Protein AF-A0A6L3SV06-F1 (afdb_monomer_lite)

pLDDT: mean 86.95, std 14.76, range [39.81, 95.88]

Foldseek 3Di:
DDDDDPLNVLLVLLVVQCVVVVFPWDWDQDPNDIWIAGPNDTDDSVRSNVVSVVVPPDDPDPDD

Sequence (64 aa):
MSEPSPLDELLSDAIRYLIAGGLPLEIVDEGGRQLYILEGKELTTDQVIAGAFLLGMDGQQPLN

Organism: NCBI:txid553447

Radius of gyration: 12.5 Å; chains: 1; bounding box: 37×25×27 Å

Secondary structure (DSSP, 8-state):
-PPPPHHHHHHHHHHHHHHHTT--EEEEEETTEEEEEETTEEE-HHHHHHHHHHTT--------

Structure (mmCIF, N/CA/C/O backbone):
data_AF-A0A6L3SV06-F1
#
_entry.id   AF-A0A6L3SV06-F1
#
loop_
_atom_site.group_PDB
_atom_site.id
_atom_site.type_symbol
_atom_site.label_atom_id
_atom_site.label_alt_id
_atom_site.label_comp_id
_atom_site.label_asym_id
_atom_site.label_entity_id
_atom_site.label_seq_id
_atom_site.pdbx_PDB_ins_code
_atom_site.Cartn_x
_atom_site.Cartn_y
_atom_site.Cartn_z
_atom_site.occupancy
_atom_site.B_iso_or_equiv
_atom_site.auth_seq_id
_atom_site.auth_comp_id
_atom_site.auth_asym_id
_atom_site.auth_atom_id
_atom_site.pdbx_PDB_model_num
ATOM 1 N N . MET A 1 1 ? -15.991 12.778 -15.622 1.00 51.75 1 MET A N 1
ATOM 2 C CA . MET A 1 1 ? -15.006 11.966 -14.883 1.00 51.75 1 MET A CA 1
ATOM 3 C C . MET A 1 1 ? -13.707 12.737 -14.970 1.00 51.75 1 MET A C 1
ATOM 5 O O . MET A 1 1 ? -13.325 13.064 -16.086 1.00 51.75 1 MET A O 1
ATOM 9 N N . SER A 1 2 ? -13.148 13.165 -13.841 1.00 73.00 2 SER A N 1
ATOM 10 C CA . SER A 1 2 ? -11.855 13.859 -13.827 1.00 73.00 2 SER A CA 1
ATOM 11 C C . SER A 1 2 ? -10.749 12.848 -14.109 1.00 73.00 2 SER A C 1
ATOM 13 O O . SER A 1 2 ? -10.876 11.693 -13.701 1.00 73.00 2 SER A O 1
ATOM 15 N N . GLU A 1 3 ? -9.706 13.258 -14.825 1.00 78.25 3 GLU A N 1
ATOM 16 C CA . GLU A 1 3 ? -8.514 12.425 -14.988 1.00 78.25 3 GLU A CA 1
ATOM 17 C C . GLU A 1 3 ? -7.876 12.175 -13.609 1.00 78.25 3 GLU A C 1
ATOM 19 O O . GLU A 1 3 ? -7.871 13.094 -12.779 1.00 78.25 3 GLU A O 1
ATOM 24 N N . PRO A 1 4 ? -7.403 10.946 -13.329 1.00 77.75 4 PRO A N 1
ATOM 25 C CA . PRO A 1 4 ? -6.694 10.655 -12.091 1.00 77.75 4 PRO A CA 1
ATOM 26 C C . PRO A 1 4 ? -5.433 11.515 -12.011 1.00 77.75 4 PRO A C 1
ATOM 28 O O . PRO A 1 4 ? -4.765 11.765 -13.016 1.00 77.75 4 PRO A O 1
ATOM 31 N N . SER A 1 5 ? -5.121 12.006 -10.815 1.00 88.50 5 SER A N 1
ATOM 32 C CA . SER A 1 5 ? -3.901 12.780 -10.623 1.00 88.50 5 SER A CA 1
ATOM 33 C C . SER A 1 5 ? -2.672 11.858 -10.682 1.00 88.50 5 SER A C 1
ATOM 35 O O . SER A 1 5 ? -2.781 10.671 -10.366 1.00 88.50 5 SER A O 1
ATOM 37 N N . PRO A 1 6 ? -1.470 12.384 -10.991 1.00 89.81 6 PRO A N 1
ATOM 38 C CA . PRO A 1 6 ? -0.236 11.594 -10.930 1.00 89.81 6 PRO A CA 1
ATOM 39 C C . PRO A 1 6 ? 0.006 10.936 -9.562 1.00 89.81 6 PRO A C 1
ATOM 41 O O . PRO A 1 6 ? 0.642 9.889 -9.468 1.00 89.81 6 PRO A O 1
ATOM 44 N N . LEU A 1 7 ? -0.512 11.541 -8.487 1.00 90.00 7 LEU A N 1
ATOM 45 C CA . LEU A 1 7 ? -0.449 10.969 -7.144 1.00 90.00 7 LEU A CA 1
ATOM 46 C C . LEU A 1 7 ? -1.351 9.734 -7.007 1.00 90.00 7 LEU A C 1
ATOM 48 O O . LEU A 1 7 ? -0.952 8.766 -6.365 1.00 90.00 7 LEU A O 1
ATOM 52 N N . ASP A 1 8 ? -2.534 9.749 -7.625 1.00 90.12 8 ASP A N 1
ATOM 53 C CA . ASP A 1 8 ? -3.461 8.611 -7.615 1.00 90.12 8 ASP A CA 1
ATOM 54 C C . ASP A 1 8 ? -2.886 7.421 -8.398 1.00 90.12 8 ASP A C 1
ATOM 56 O O . ASP A 1 8 ? -3.055 6.264 -8.000 1.00 90.12 8 ASP A O 1
ATOM 60 N N . GLU A 1 9 ? -2.167 7.697 -9.490 1.00 92.12 9 GLU A N 1
ATOM 61 C CA . GLU A 1 9 ? -1.434 6.684 -10.257 1.00 92.12 9 GLU A CA 1
ATOM 62 C C . GLU A 1 9 ? -0.301 6.070 -9.425 1.00 92.12 9 GLU A C 1
ATOM 64 O O . GLU A 1 9 ? -0.244 4.848 -9.275 1.00 92.12 9 GLU A O 1
ATOM 69 N N . LEU A 1 10 ? 0.536 6.906 -8.799 1.00 93.50 10 LEU A N 1
ATOM 70 C CA . LEU A 1 10 ? 1.630 6.447 -7.939 1.00 93.50 10 LEU A CA 1
ATOM 71 C C . LEU A 1 10 ? 1.125 5.614 -6.754 1.00 93.50 10 LEU A C 1
ATOM 73 O O . LEU A 1 10 ? 1.699 4.576 -6.423 1.00 93.50 10 LEU A O 1
ATOM 77 N N . LEU A 1 11 ? 0.038 6.052 -6.120 1.00 94.00 11 LEU A N 1
ATOM 78 C CA . LEU A 1 11 ? -0.604 5.311 -5.041 1.00 94.00 11 LEU A CA 1
ATOM 79 C C . LEU A 1 11 ? -1.140 3.963 -5.530 1.00 94.00 11 LEU A C 1
ATOM 81 O O . LEU A 1 11 ? -0.967 2.947 -4.855 1.00 94.00 11 LEU A O 1
ATOM 85 N N . SER A 1 12 ? -1.756 3.936 -6.713 1.00 93.31 12 SER A N 1
ATOM 86 C CA . SER A 1 12 ? -2.245 2.697 -7.320 1.00 93.31 12 SER A CA 1
ATOM 87 C C . SER A 1 12 ? -1.111 1.703 -7.570 1.00 93.31 12 SER A C 1
ATOM 89 O O . SER A 1 12 ? -1.274 0.509 -7.306 1.00 93.31 12 SER A O 1
ATOM 91 N N . ASP A 1 13 ? 0.043 2.175 -8.037 1.00 94.56 13 ASP A N 1
ATOM 92 C CA . ASP A 1 13 ? 1.216 1.331 -8.264 1.00 94.56 13 ASP A CA 1
ATOM 93 C C . ASP A 1 13 ? 1.831 0.831 -6.954 1.00 94.56 13 ASP A C 1
ATOM 95 O O . ASP A 1 13 ? 2.124 -0.362 -6.841 1.00 94.56 13 ASP A O 1
ATOM 99 N N . ALA A 1 14 ? 1.908 1.684 -5.927 1.00 95.25 14 ALA A N 1
ATOM 100 C CA . ALA A 1 14 ? 2.323 1.293 -4.579 1.00 95.25 14 ALA A CA 1
ATOM 101 C C . ALA A 1 14 ? 1.448 0.174 -4.010 1.00 95.25 14 ALA A C 1
ATOM 103 O O . ALA A 1 14 ? 1.956 -0.855 -3.563 1.00 95.25 14 ALA A O 1
ATOM 104 N N . ILE A 1 15 ? 0.127 0.331 -4.087 1.00 94.94 15 ILE A N 1
ATOM 105 C CA . ILE A 1 15 ? -0.831 -0.677 -3.624 1.00 94.94 15 ILE A CA 1
ATOM 106 C C . ILE A 1 15 ? -0.625 -2.000 -4.371 1.00 94.94 15 ILE A C 1
ATOM 108 O O . ILE A 1 15 ? -0.537 -3.056 -3.741 1.00 94.94 15 ILE A O 1
ATOM 112 N N . ARG A 1 16 ? -0.509 -1.961 -5.706 1.00 94.38 16 ARG A N 1
ATOM 113 C CA . ARG A 1 16 ? -0.279 -3.165 -6.521 1.00 94.38 16 ARG A CA 1
ATOM 114 C C . ARG A 1 16 ? 1.022 -3.861 -6.148 1.00 94.38 16 ARG A C 1
ATOM 116 O O . ARG A 1 16 ? 1.023 -5.082 -6.015 1.00 94.38 16 ARG A O 1
ATOM 123 N N . TYR A 1 17 ? 2.099 -3.101 -5.972 1.00 95.38 17 TYR A N 1
ATOM 124 C CA . TYR A 1 17 ? 3.400 -3.634 -5.589 1.00 95.38 17 TYR A CA 1
ATOM 125 C C . TYR A 1 17 ? 3.337 -4.351 -4.236 1.00 95.38 17 TYR A C 1
ATOM 127 O O . TYR A 1 17 ? 3.762 -5.500 -4.124 1.00 95.38 17 TYR A O 1
ATOM 135 N N . LEU A 1 18 ? 2.748 -3.708 -3.224 1.00 94.38 18 LEU A N 1
ATOM 136 C CA . LEU A 1 18 ? 2.632 -4.268 -1.875 1.00 94.38 18 LEU A CA 1
ATOM 137 C C . LEU A 1 18 ? 1.791 -5.552 -1.859 1.00 94.38 18 LEU A C 1
ATOM 139 O O . LEU A 1 18 ? 2.202 -6.549 -1.263 1.00 94.38 18 LEU A O 1
ATOM 143 N N . ILE A 1 19 ? 0.654 -5.557 -2.561 1.00 93.19 19 ILE A N 1
ATOM 144 C CA . ILE A 1 19 ? -0.213 -6.739 -2.677 1.00 93.19 19 ILE A CA 1
ATOM 145 C C . ILE A 1 19 ? 0.502 -7.867 -3.434 1.00 93.19 19 ILE A C 1
ATOM 147 O O . ILE A 1 19 ? 0.447 -9.021 -3.011 1.00 93.19 19 ILE A O 1
ATOM 151 N N . ALA A 1 20 ? 1.213 -7.554 -4.523 1.00 92.94 20 ALA A N 1
ATOM 152 C CA . ALA A 1 20 ? 2.002 -8.535 -5.270 1.00 92.94 20 ALA A CA 1
ATOM 153 C C . ALA A 1 20 ? 3.157 -9.119 -4.435 1.00 92.94 20 ALA A C 1
ATOM 155 O O . ALA A 1 20 ? 3.490 -10.294 -4.587 1.00 92.94 20 ALA A O 1
ATOM 156 N N . GLY A 1 21 ? 3.724 -8.325 -3.523 1.00 93.12 21 GLY A N 1
ATOM 157 C CA . GLY A 1 21 ? 4.699 -8.758 -2.520 1.00 93.12 21 GLY A CA 1
ATOM 158 C C . GLY A 1 21 ? 4.107 -9.594 -1.378 1.00 93.12 21 GLY A C 1
ATOM 159 O O . GLY A 1 21 ? 4.853 -10.059 -0.518 1.00 93.12 21 GLY A O 1
ATOM 160 N N . GLY A 1 22 ? 2.786 -9.806 -1.358 1.00 93.06 22 GLY A N 1
ATOM 161 C CA . GLY A 1 22 ? 2.093 -10.619 -0.360 1.00 93.06 22 GLY A CA 1
ATOM 162 C C . GLY A 1 22 ? 1.753 -9.886 0.937 1.00 93.06 22 GLY A C 1
ATOM 163 O O . GLY A 1 22 ? 1.400 -10.543 1.917 1.00 93.06 22 GLY A O 1
ATOM 164 N N . LEU A 1 23 ? 1.846 -8.551 0.974 1.00 94.06 23 LEU A N 1
ATOM 165 C CA . LEU A 1 23 ? 1.424 -7.797 2.152 1.00 94.06 23 LEU A CA 1
ATOM 166 C C . LEU A 1 23 ? -0.112 -7.761 2.236 1.00 94.06 23 LEU A C 1
ATOM 168 O O . LEU A 1 23 ? -0.766 -7.425 1.243 1.00 94.06 23 LEU A O 1
ATOM 172 N N . PRO A 1 24 ? -0.705 -8.055 3.410 1.00 92.88 24 PRO A N 1
ATOM 173 C CA . PRO A 1 24 ? -2.151 -8.039 3.611 1.00 92.88 24 PRO A CA 1
ATOM 174 C C . PRO A 1 24 ? -2.650 -6.598 3.791 1.00 92.88 24 PRO A C 1
ATOM 176 O O . PRO A 1 24 ? -3.018 -6.186 4.891 1.00 92.88 24 PRO A O 1
ATOM 179 N N . LEU A 1 25 ? -2.601 -5.813 2.713 1.00 94.75 25 LEU A N 1
ATOM 180 C CA . LEU A 1 25 ? -3.119 -4.450 2.677 1.00 94.75 25 LEU A CA 1
ATOM 181 C C . LEU A 1 25 ? -4.625 -4.475 2.389 1.00 94.75 25 LEU A C 1
ATOM 183 O O . LEU A 1 25 ? -5.059 -4.899 1.317 1.00 94.75 25 LEU A O 1
ATOM 187 N N . GLU A 1 26 ? -5.415 -3.990 3.334 1.00 94.06 26 GLU A N 1
ATOM 188 C CA . GLU A 1 26 ? -6.856 -3.810 3.200 1.00 94.06 26 GLU A CA 1
ATOM 189 C C . GLU A 1 26 ? -7.174 -2.373 2.783 1.00 94.06 26 GLU A C 1
ATOM 191 O O . GLU A 1 26 ? -6.536 -1.416 3.228 1.00 94.06 26 GLU A O 1
ATOM 196 N N . ILE A 1 27 ? -8.185 -2.227 1.928 1.00 92.62 27 ILE A N 1
ATOM 197 C CA . ILE A 1 27 ? -8.684 -0.938 1.454 1.00 92.62 27 ILE A CA 1
ATOM 198 C C . ILE A 1 27 ? -10.139 -0.827 1.894 1.00 92.62 27 ILE A C 1
ATOM 200 O O . ILE A 1 27 ? -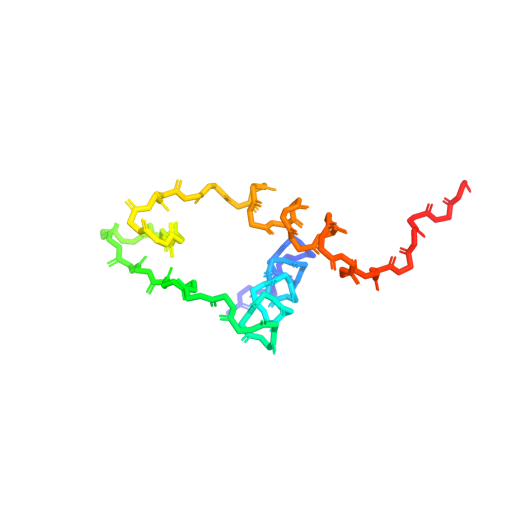10.978 -1.618 1.459 1.00 92.62 27 ILE A O 1
ATOM 204 N N . VAL A 1 28 ? -10.433 0.150 2.745 1.00 92.50 28 VAL A N 1
ATOM 205 C CA . VAL A 1 28 ? -11.762 0.346 3.335 1.00 92.50 28 VAL A CA 1
ATOM 206 C C . VAL A 1 28 ? -12.293 1.716 2.932 1.00 92.50 28 VAL A C 1
ATOM 208 O O . VAL A 1 28 ? -11.565 2.700 2.991 1.00 92.50 28 VAL A O 1
ATOM 211 N N . ASP A 1 29 ? -13.556 1.786 2.518 1.00 91.31 29 ASP A N 1
ATOM 212 C CA . ASP A 1 29 ? -14.273 3.053 2.349 1.00 91.31 29 ASP A CA 1
ATOM 213 C C . ASP A 1 29 ? -15.124 3.305 3.597 1.00 91.31 29 ASP A C 1
ATOM 215 O O . ASP A 1 29 ? -16.057 2.551 3.888 1.00 91.31 29 ASP A O 1
ATOM 219 N N . GLU A 1 30 ? -14.782 4.349 4.349 1.00 88.69 30 GLU A N 1
ATOM 220 C CA . GLU A 1 30 ? -15.517 4.780 5.531 1.00 88.69 30 GLU A CA 1
ATOM 221 C C . GLU A 1 30 ? -15.983 6.229 5.352 1.00 88.69 30 GLU A C 1
ATOM 223 O O . GLU A 1 30 ? -15.213 7.187 5.441 1.00 88.69 30 GLU A O 1
ATOM 228 N N . GLY A 1 31 ? -17.277 6.399 5.070 1.00 85.56 31 GLY A N 1
ATOM 229 C CA . GLY A 1 31 ? -17.895 7.722 4.956 1.00 85.56 31 GLY A CA 1
ATOM 230 C C . GLY A 1 31 ? -17.359 8.572 3.797 1.00 85.56 31 GLY A C 1
ATOM 231 O O . GLY A 1 31 ? -17.358 9.799 3.908 1.00 85.56 31 GLY A O 1
ATOM 232 N N . GLY A 1 32 ? -16.902 7.949 2.705 1.00 85.38 32 GLY A N 1
ATOM 233 C CA . GLY A 1 32 ? -16.319 8.644 1.556 1.00 85.38 32 GLY A CA 1
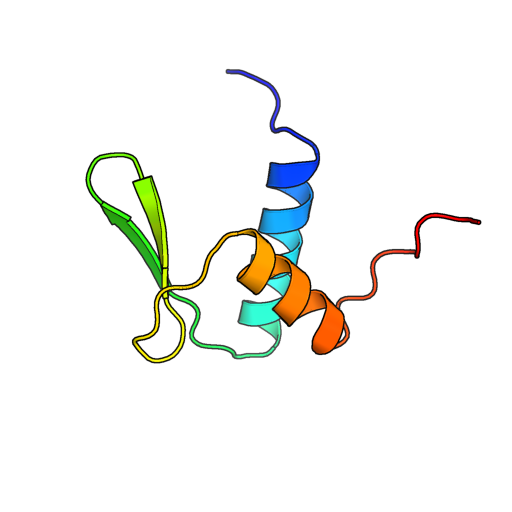ATOM 234 C C . GLY A 1 32 ? -14.831 8.957 1.718 1.00 85.38 32 GLY A C 1
ATOM 235 O O . GLY A 1 32 ? -14.267 9.684 0.896 1.00 85.38 32 GLY A O 1
ATOM 236 N N . ARG A 1 33 ? -14.189 8.428 2.767 1.00 86.00 33 ARG A N 1
ATOM 237 C CA . ARG A 1 33 ? -12.738 8.439 2.939 1.00 86.00 33 ARG A CA 1
ATOM 238 C C . ARG A 1 33 ? -12.202 7.025 2.748 1.00 86.00 33 ARG A C 1
ATOM 240 O O . ARG A 1 33 ? -12.642 6.089 3.406 1.00 86.00 33 ARG A O 1
ATOM 247 N N . GLN A 1 34 ? -11.197 6.902 1.890 1.00 88.75 34 GLN A N 1
ATOM 248 C CA . GLN A 1 34 ? -10.457 5.661 1.712 1.00 88.75 34 GLN A CA 1
ATOM 249 C C . GLN A 1 34 ? -9.394 5.521 2.809 1.00 88.75 34 GLN A C 1
ATOM 251 O O . GLN A 1 34 ? -8.607 6.444 3.045 1.00 88.75 34 GLN A O 1
ATOM 256 N N . LEU A 1 35 ? -9.388 4.373 3.478 1.00 92.88 35 LEU A N 1
ATOM 257 C CA . LEU A 1 35 ? -8.435 3.984 4.510 1.00 92.88 35 LEU A CA 1
ATOM 258 C C . LEU A 1 35 ? -7.616 2.792 4.021 1.00 92.88 35 LEU A C 1
ATOM 260 O O . LEU A 1 35 ? -8.143 1.884 3.374 1.00 92.88 35 LEU A O 1
ATOM 264 N N . TYR A 1 36 ? -6.333 2.792 4.368 1.00 95.00 36 TYR A N 1
ATOM 265 C CA . TYR A 1 36 ? -5.406 1.705 4.077 1.00 95.00 36 TYR A CA 1
ATOM 266 C C . TYR A 1 36 ? -5.033 1.039 5.392 1.00 95.00 36 TYR A C 1
ATOM 268 O O . TYR A 1 36 ? -4.560 1.724 6.294 1.00 95.00 36 TYR A O 1
ATOM 276 N N . ILE A 1 37 ? -5.252 -0.264 5.533 1.00 95.62 37 ILE A N 1
ATOM 277 C CA . ILE A 1 37 ? -4.972 -0.986 6.778 1.00 95.62 37 ILE A CA 1
ATOM 278 C C . ILE A 1 37 ? -3.972 -2.101 6.492 1.00 95.62 37 ILE A C 1
ATOM 280 O O . ILE A 1 37 ? -4.189 -2.923 5.610 1.00 95.62 37 ILE A O 1
ATOM 284 N N . LEU A 1 38 ? -2.880 -2.140 7.251 1.00 94.00 38 LEU A N 1
ATOM 285 C CA . LEU A 1 38 ? -1.885 -3.207 7.201 1.00 94.00 38 LEU A CA 1
ATOM 286 C C . LEU A 1 38 ? -1.749 -3.820 8.594 1.00 94.00 38 LEU A C 1
ATOM 288 O O . LEU A 1 38 ? -1.385 -3.124 9.542 1.00 94.00 38 LEU A O 1
ATOM 292 N N . GLU A 1 39 ? -2.060 -5.111 8.725 1.00 92.12 39 GLU A N 1
ATOM 293 C CA . GLU A 1 39 ? -2.005 -5.844 10.004 1.00 92.12 39 GLU A CA 1
ATOM 294 C C . GLU A 1 39 ? -2.733 -5.117 11.158 1.00 92.12 39 GLU A C 1
ATOM 296 O O . GLU A 1 39 ? -2.241 -5.023 12.285 1.00 92.12 39 GLU A O 1
ATOM 301 N N . GLY A 1 40 ? -3.908 -4.549 10.866 1.00 92.44 40 GLY A N 1
ATOM 302 C CA . GLY A 1 40 ? -4.717 -3.810 11.840 1.00 92.44 40 GLY A CA 1
ATOM 303 C C . GLY A 1 40 ? -4.230 -2.389 12.154 1.00 92.44 40 GLY A C 1
ATOM 304 O O . GLY A 1 40 ? -4.766 -1.759 13.066 1.00 92.44 40 GLY A O 1
ATOM 305 N N . LYS A 1 41 ? -3.237 -1.864 11.424 1.00 94.00 41 LYS A N 1
ATOM 306 C CA . LYS A 1 41 ? -2.777 -0.470 11.534 1.00 94.00 41 LYS A CA 1
ATOM 307 C C . LYS A 1 41 ? -3.226 0.348 10.331 1.00 94.00 41 LYS A C 1
ATOM 309 O O . LYS A 1 41 ? -2.932 -0.028 9.201 1.00 94.00 41 LYS A O 1
ATOM 314 N N . GLU A 1 42 ? -3.877 1.482 10.580 1.00 95.88 42 GLU A N 1
ATOM 315 C CA . GLU A 1 42 ? -4.175 2.469 9.538 1.00 95.88 42 GLU A CA 1
ATOM 316 C C . GLU A 1 42 ? -2.875 3.115 9.035 1.00 95.88 42 GLU A C 1
ATOM 318 O O . GLU A 1 42 ? -2.014 3.513 9.825 1.00 95.88 42 GLU A O 1
ATOM 323 N N . LEU A 1 43 ? -2.753 3.215 7.716 1.00 95.31 43 LEU A N 1
ATOM 324 C CA . LEU A 1 43 ? -1.665 3.855 6.999 1.00 9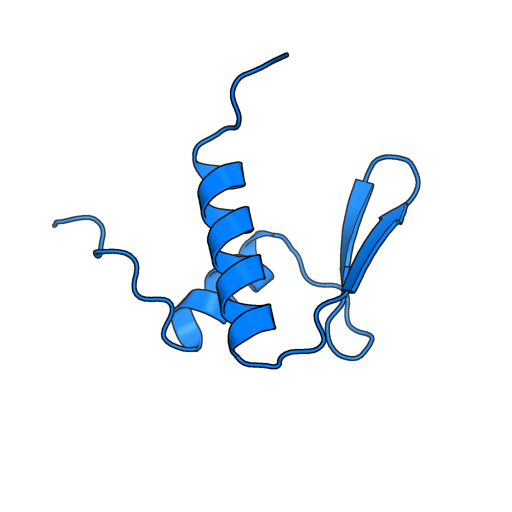5.31 43 LEU A CA 1
ATOM 325 C C . LEU A 1 43 ? -2.190 5.080 6.251 1.00 95.31 43 LEU A C 1
ATOM 327 O O . LEU A 1 43 ? -3.267 5.064 5.650 1.00 95.31 43 LEU A O 1
ATOM 331 N N . THR A 1 44 ? -1.387 6.138 6.233 1.00 94.75 44 THR A N 1
ATOM 332 C CA . THR A 1 44 ? -1.613 7.273 5.336 1.00 94.75 44 THR A CA 1
ATOM 333 C C . THR A 1 44 ? -1.178 6.933 3.911 1.00 94.75 44 THR A C 1
ATOM 335 O O . THR A 1 44 ? -0.350 6.046 3.696 1.00 94.75 44 THR A O 1
ATOM 338 N N . THR A 1 45 ? -1.676 7.686 2.928 1.00 93.19 45 THR A N 1
ATOM 339 C CA . THR A 1 45 ? -1.222 7.613 1.527 1.00 93.19 45 THR A CA 1
ATOM 340 C C . THR A 1 45 ? 0.305 7.662 1.417 1.00 93.19 45 THR A C 1
ATOM 342 O O . THR A 1 45 ? 0.907 6.814 0.761 1.00 93.19 45 THR A O 1
ATOM 345 N N . ASP A 1 46 ? 0.945 8.597 2.126 1.00 94.31 46 ASP A N 1
ATOM 346 C CA . ASP A 1 46 ? 2.404 8.749 2.120 1.00 94.31 46 ASP A CA 1
ATOM 347 C C . ASP A 1 46 ? 3.117 7.518 2.689 1.00 94.31 46 ASP A C 1
ATOM 349 O O . ASP A 1 46 ? 4.158 7.115 2.176 1.00 94.31 46 ASP A O 1
ATOM 353 N N . GLN A 1 47 ? 2.559 6.891 3.729 1.00 95.62 47 GLN A N 1
ATOM 354 C CA . GLN A 1 47 ? 3.124 5.677 4.322 1.00 95.62 47 GLN A CA 1
ATOM 355 C C . GLN A 1 47 ? 2.999 4.469 3.392 1.00 95.62 47 GLN A C 1
ATOM 357 O O . GLN A 1 47 ? 3.929 3.668 3.328 1.00 95.62 47 GLN A O 1
ATOM 362 N N . VAL A 1 48 ? 1.890 4.346 2.657 1.00 95.88 48 VAL A N 1
ATOM 363 C CA . VAL A 1 48 ? 1.709 3.293 1.645 1.00 95.88 48 VAL A CA 1
ATOM 364 C C . VAL A 1 48 ? 2.748 3.449 0.534 1.00 95.88 48 VAL A C 1
ATOM 366 O O . VAL A 1 48 ? 3.464 2.498 0.220 1.00 95.88 48 VAL A O 1
ATOM 369 N N . ILE A 1 49 ? 2.889 4.661 -0.010 1.00 95.31 49 ILE A N 1
ATOM 370 C CA . ILE A 1 49 ? 3.852 4.958 -1.078 1.00 95.31 4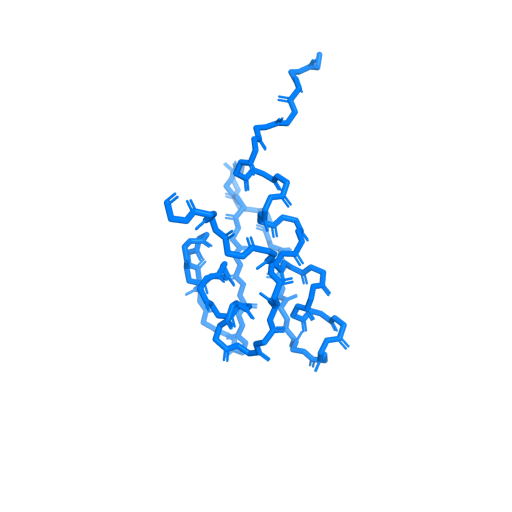9 ILE A CA 1
ATOM 371 C C . ILE A 1 49 ? 5.289 4.740 -0.588 1.00 95.31 49 ILE A C 1
ATOM 373 O O . ILE A 1 49 ? 6.055 4.009 -1.217 1.00 95.31 49 ILE A O 1
ATOM 377 N N . ALA A 1 50 ? 5.657 5.325 0.554 1.00 94.81 50 ALA A N 1
ATOM 378 C CA . ALA A 1 50 ? 6.995 5.179 1.120 1.00 94.81 50 ALA A CA 1
ATOM 379 C C . ALA A 1 50 ? 7.317 3.716 1.453 1.00 94.81 50 ALA A C 1
ATOM 381 O O . ALA A 1 50 ? 8.427 3.260 1.190 1.00 94.81 50 ALA A O 1
ATOM 382 N N . GLY A 1 51 ? 6.348 2.968 1.989 1.00 94.44 51 GLY A N 1
ATOM 383 C CA . GLY A 1 51 ? 6.490 1.543 2.269 1.00 94.44 51 GLY A CA 1
ATOM 384 C C . GLY A 1 51 ? 6.797 0.737 1.010 1.00 94.44 51 GLY A C 1
ATOM 385 O O . GLY A 1 51 ? 7.710 -0.085 1.026 1.00 94.44 51 GLY A O 1
ATOM 386 N N . ALA A 1 52 ? 6.105 1.019 -0.097 1.00 95.06 52 ALA A N 1
ATOM 387 C CA . ALA A 1 52 ? 6.383 0.373 -1.375 1.00 95.06 52 ALA A CA 1
ATOM 388 C C . ALA A 1 52 ? 7.813 0.667 -1.862 1.00 95.06 52 ALA A C 1
ATOM 390 O O . ALA A 1 52 ? 8.548 -0.268 -2.178 1.00 95.06 52 ALA A O 1
ATOM 391 N N . PHE A 1 53 ? 8.256 1.930 -1.842 1.00 94.69 53 PHE A N 1
ATOM 392 C CA . PHE A 1 53 ? 9.630 2.293 -2.226 1.00 94.69 53 PHE A CA 1
ATOM 393 C C . PHE A 1 53 ? 10.691 1.636 -1.334 1.00 94.69 53 PHE A C 1
ATOM 395 O O . PHE A 1 53 ? 11.679 1.109 -1.839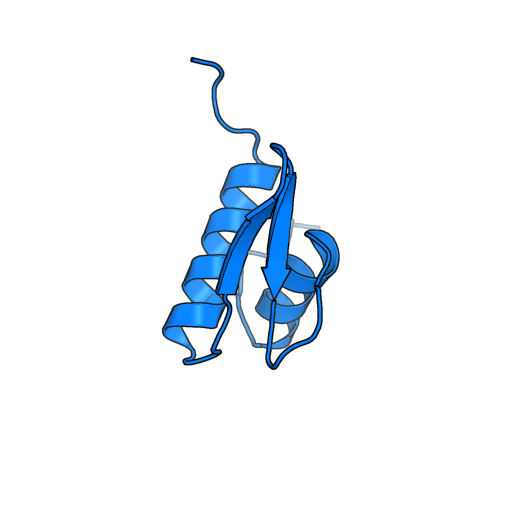 1.00 94.69 53 PHE A O 1
ATOM 402 N N . LEU A 1 54 ? 10.484 1.614 -0.013 1.00 94.12 54 LEU A N 1
ATOM 403 C CA . LEU A 1 54 ? 11.406 0.971 0.932 1.00 94.12 54 LEU A CA 1
ATOM 404 C C . LEU A 1 54 ? 11.527 -0.539 0.705 1.00 94.12 54 LEU A C 1
ATOM 406 O O . LEU A 1 54 ? 12.570 -1.121 1.001 1.00 94.12 54 LEU A O 1
ATOM 410 N N . LEU A 1 55 ? 10.472 -1.167 0.188 1.00 92.81 55 LEU A N 1
ATOM 411 C CA . LEU A 1 55 ? 10.446 -2.591 -0.130 1.00 92.81 55 LEU A CA 1
ATOM 412 C C . LEU A 1 55 ? 10.993 -2.911 -1.526 1.00 92.81 55 LEU A C 1
ATOM 414 O O . LEU A 1 55 ? 11.122 -4.088 -1.853 1.00 92.81 55 LEU A O 1
ATOM 418 N N . GLY A 1 56 ? 11.385 -1.897 -2.303 1.00 93.12 56 GLY A N 1
ATOM 419 C CA . GLY A 1 56 ? 11.987 -2.068 -3.624 1.00 93.12 56 GLY A CA 1
ATOM 420 C C . GLY A 1 56 ? 11.015 -1.853 -4.779 1.00 93.12 56 GLY A C 1
ATOM 421 O O . GLY A 1 56 ? 11.232 -2.390 -5.867 1.00 93.12 56 GLY A O 1
ATOM 422 N N . MET A 1 57 ? 9.930 -1.100 -4.567 1.00 91.75 57 MET A N 1
ATOM 423 C CA . MET A 1 57 ? 9.168 -0.533 -5.675 1.00 91.75 57 MET A CA 1
ATOM 424 C C . MET A 1 57 ? 10.027 0.534 -6.354 1.00 91.75 57 MET A C 1
ATOM 426 O O . MET A 1 57 ? 9.945 1.717 -6.038 1.00 91.75 57 MET A O 1
ATOM 430 N N . ASP A 1 58 ? 10.881 0.112 -7.277 1.00 75.94 58 ASP A N 1
ATOM 431 C CA . ASP A 1 58 ? 11.646 1.029 -8.108 1.00 75.94 58 ASP A CA 1
ATOM 432 C C . ASP A 1 58 ? 10.719 1.650 -9.160 1.00 75.94 58 ASP A C 1
ATOM 434 O O . ASP A 1 58 ? 10.436 1.071 -10.209 1.00 75.94 58 ASP A O 1
ATOM 438 N N . GLY A 1 59 ? 10.264 2.870 -8.894 1.00 62.91 59 GLY A N 1
ATOM 439 C CA . GLY A 1 59 ? 10.059 3.828 -9.973 1.00 62.91 59 GLY A CA 1
ATOM 440 C C . GLY A 1 59 ? 11.433 4.341 -10.393 1.00 62.91 59 GLY A C 1
ATOM 441 O O . GLY A 1 59 ? 12.284 4.561 -9.534 1.00 62.91 59 GLY A O 1
ATOM 442 N N . GLN A 1 60 ? 11.681 4.547 -11.687 1.00 49.41 60 GLN A N 1
ATOM 443 C CA . GLN A 1 60 ? 12.769 5.423 -12.133 1.00 49.41 60 GLN A 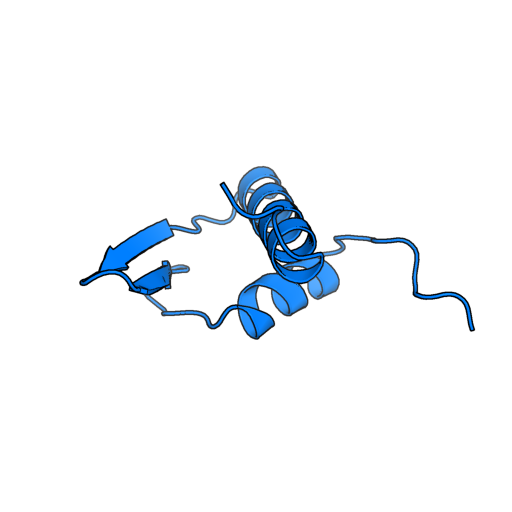CA 1
ATOM 444 C C . GLN A 1 60 ? 12.861 6.623 -11.175 1.00 49.41 60 GLN A C 1
ATOM 446 O O . GLN A 1 60 ? 11.881 7.354 -11.025 1.00 49.41 60 GLN A O 1
ATOM 451 N N . GLN A 1 61 ? 14.000 6.772 -10.484 1.00 42.03 61 GLN A N 1
ATOM 452 C CA . GLN A 1 61 ? 14.284 7.950 -9.665 1.00 42.03 61 GLN A CA 1
ATOM 453 C C . GLN A 1 61 ? 13.905 9.198 -10.475 1.00 42.03 61 GLN A C 1
ATOM 455 O O . GLN A 1 61 ? 14.180 9.212 -11.682 1.00 42.03 61 GLN A O 1
ATOM 460 N N . PRO A 1 62 ? 13.316 10.249 -9.875 1.00 40.34 62 PRO A N 1
ATOM 461 C CA . PRO A 1 62 ? 13.285 11.528 -10.558 1.00 40.34 62 PRO A CA 1
ATOM 462 C C . PRO A 1 62 ? 14.740 11.865 -10.888 1.00 40.34 62 PRO A C 1
ATOM 464 O O . PRO A 1 62 ? 15.584 11.945 -9.995 1.00 40.34 62 PRO A O 1
ATOM 467 N N . LEU A 1 63 ? 15.038 11.908 -12.189 1.00 47.34 63 LEU A N 1
ATOM 468 C CA . LEU A 1 63 ? 16.335 12.292 -12.725 1.00 47.34 63 LEU A CA 1
ATOM 469 C C . LEU A 1 63 ? 16.783 13.576 -12.015 1.00 47.34 63 LEU A C 1
ATOM 471 O O . LEU A 1 63 ? 15.982 14.501 -11.879 1.00 47.34 63 LEU A O 1
ATOM 475 N N . ASN A 1 64 ? 18.037 13.561 -11.550 1.00 39.81 64 ASN A N 1
ATOM 476 C CA . ASN A 1 64 ? 18.775 14.712 -11.018 1.00 39.81 64 ASN A CA 1
ATOM 477 C C . ASN A 1 64 ? 18.458 16.030 -11.733 1.00 39.81 64 ASN A C 1
ATOM 479 O O . ASN A 1 64 ? 18.426 16.023 -12.986 1.00 39.81 64 ASN A O 1
#